Protein AF-A0AAQ4EW27-F1 (afdb_monomer_lite)

Sequence (111 aa):
MQLEDLVRHYEWIPSERSYFGKSNTEYDFEANNPTEAGRRIQKLSETKEKLGQSVNSRAQSMLLKAEERYQDLQKKKQTVIHDREKIIDVIHELDEKKNLALKEAWKKVNK

Radius of gyration: 40.51 Å; chains: 1; bounding box: 83×28×101 Å

Organism: Amblyomma americanum (NCBI:txid6943)

Foldseek 3Di:
DDPVVVVVVDVCCVVCVVVACDPPDPNVCVVPVPVVVVVVVVVVVVVVVVVVVVDPPCPVVVVVVVVVVVVVVVVVVVVVVVVVVVVVVVVVVVVVVVVVVVVVVVVVVVD

Secondary structure (DSSP, 8-state):
--HHHHHHH-THHHHHGGGTT-TTSTT-TTTS-HHHHHHHHHHHHHHHHHHHHHS-TTHHHHHHHHHHHHHHHHHHHHHHHHHHHHHHHHHHHHHHHHHHHHHHHHHHH--

pLDDT: mean 84.61, std 11.95, range [49.47, 98.12]

Structure (mmCIF, N/CA/C/O backbone):
data_AF-A0AAQ4EW27-F1
#
_entry.id   AF-A0AAQ4EW27-F1
#
loop_
_atom_site.group_PDB
_atom_site.id
_atom_site.type_symbol
_atom_site.label_atom_id
_atom_site.label_alt_id
_atom_site.label_comp_id
_atom_site.label_asym_id
_atom_site.label_entity_id
_atom_site.label_seq_id
_atom_site.pdbx_PDB_ins_code
_atom_site.Cartn_x
_atom_site.Cartn_y
_atom_site.Cartn_z
_atom_site.occupancy
_atom_site.B_iso_or_equiv
_atom_site.auth_seq_id
_atom_site.auth_comp_id
_atom_site.auth_asym_id
_atom_site.auth_atom_id
_atom_site.pdbx_PDB_model_num
ATOM 1 N N . MET A 1 1 ? 32.441 15.578 -42.918 1.00 49.47 1 MET A N 1
ATOM 2 C CA . MET A 1 1 ? 33.285 15.055 -41.828 1.00 49.47 1 MET A CA 1
ATOM 3 C C . MET A 1 1 ? 34.425 14.308 -42.495 1.00 49.47 1 MET A C 1
ATOM 5 O O . MET A 1 1 ? 34.161 13.305 -43.149 1.00 49.47 1 MET A O 1
ATOM 9 N N . GLN A 1 2 ? 35.624 14.889 -42.516 1.00 57.78 2 GLN A N 1
ATOM 10 C CA . GLN A 1 2 ? 36.748 14.288 -43.233 1.00 57.78 2 GLN A CA 1
ATOM 11 C C . GLN A 1 2 ? 37.368 13.186 -42.368 1.00 57.78 2 GLN A C 1
ATOM 13 O O . GLN A 1 2 ? 37.395 13.287 -41.145 1.00 57.78 2 GLN A O 1
ATOM 18 N N . LEU A 1 3 ? 37.816 12.100 -43.001 1.00 60.78 3 LEU A N 1
ATOM 19 C CA . LEU A 1 3 ? 38.351 10.903 -42.337 1.00 60.78 3 LEU A CA 1
ATOM 20 C C . LEU A 1 3 ? 39.513 11.227 -41.376 1.00 60.78 3 LEU A C 1
ATOM 22 O O . LEU A 1 3 ? 39.693 10.552 -40.365 1.00 60.78 3 LEU A O 1
ATOM 26 N N . GLU A 1 4 ? 40.256 12.292 -41.672 1.00 67.56 4 GLU A N 1
ATOM 27 C CA . GLU A 1 4 ? 41.368 12.809 -40.871 1.00 67.56 4 GLU A CA 1
ATOM 28 C C . GLU A 1 4 ? 40.931 13.291 -39.479 1.00 67.56 4 GLU A C 1
ATOM 30 O O . GLU A 1 4 ? 41.653 13.077 -38.505 1.00 67.56 4 GLU A O 1
ATOM 35 N N . ASP A 1 5 ? 39.725 13.853 -39.351 1.00 71.75 5 ASP A N 1
ATOM 36 C CA . ASP A 1 5 ? 39.191 14.306 -38.062 1.00 71.75 5 ASP A CA 1
ATOM 37 C C . ASP A 1 5 ? 38.760 13.130 -37.176 1.00 71.75 5 ASP A C 1
ATOM 39 O O . ASP A 1 5 ? 38.955 13.169 -35.959 1.00 71.75 5 ASP A O 1
ATOM 43 N N . LEU A 1 6 ? 38.220 12.059 -37.777 1.00 70.38 6 LEU A N 1
ATOM 44 C CA . LEU A 1 6 ? 37.826 10.846 -37.050 1.00 70.38 6 LEU A CA 1
ATOM 45 C C . LEU A 1 6 ? 39.035 10.102 -36.502 1.00 70.38 6 LEU A C 1
ATOM 47 O O . LEU A 1 6 ? 39.021 9.669 -35.355 1.00 70.38 6 LEU A O 1
ATOM 51 N N . VAL A 1 7 ? 40.087 9.983 -37.310 1.00 72.81 7 VAL A N 1
ATOM 52 C CA . VAL A 1 7 ? 41.329 9.317 -36.907 1.00 72.81 7 VAL A CA 1
ATOM 53 C C . VAL A 1 7 ? 42.015 10.058 -35.753 1.00 72.81 7 VAL A C 1
ATOM 55 O O . VAL A 1 7 ? 42.646 9.424 -34.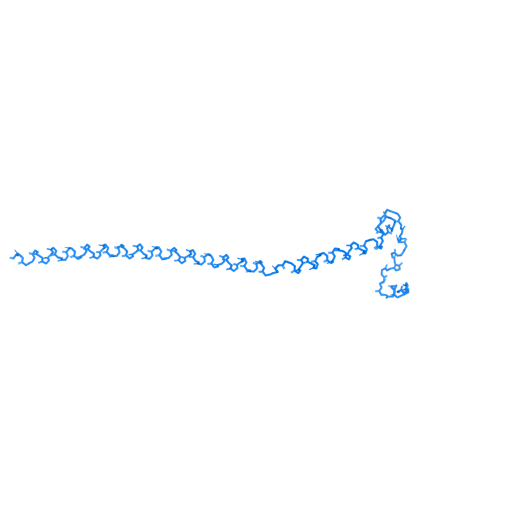915 1.00 72.81 7 VAL A O 1
ATOM 58 N N . ARG A 1 8 ? 41.854 11.385 -35.665 1.00 73.25 8 ARG A N 1
ATOM 59 C CA . ARG A 1 8 ? 42.357 12.189 -34.539 1.00 73.25 8 ARG A CA 1
ATOM 60 C C . ARG A 1 8 ? 41.542 12.034 -33.256 1.00 73.25 8 ARG A C 1
ATOM 62 O O . ARG A 1 8 ? 42.115 12.125 -32.179 1.00 73.25 8 ARG A O 1
ATOM 69 N N . HIS A 1 9 ? 40.227 11.840 -33.357 1.00 74.88 9 HIS A N 1
ATOM 70 C CA . HIS A 1 9 ? 39.348 11.725 -32.185 1.00 74.88 9 HIS A CA 1
ATOM 71 C C . HIS A 1 9 ? 39.255 10.300 -31.633 1.00 74.88 9 HIS A C 1
ATOM 73 O O . HIS A 1 9 ? 38.934 10.116 -30.461 1.00 74.88 9 HIS A O 1
ATOM 79 N N . TYR A 1 10 ? 39.517 9.296 -32.468 1.00 74.69 10 TYR A N 1
ATOM 80 C CA . TYR A 1 10 ? 39.322 7.894 -32.129 1.00 74.69 10 TYR A CA 1
ATOM 81 C C . TYR A 1 10 ? 40.575 7.079 -32.467 1.00 74.69 10 TYR A C 1
ATOM 83 O O . TYR A 1 10 ? 40.739 6.578 -33.580 1.00 74.69 10 TYR A O 1
ATOM 91 N N . GLU A 1 11 ? 41.444 6.909 -31.470 1.00 76.94 11 GLU A N 1
ATOM 92 C CA . GLU A 1 11 ? 42.742 6.219 -31.585 1.00 76.94 11 GLU A CA 1
ATOM 93 C C . GLU A 1 11 ? 42.640 4.733 -31.973 1.00 76.94 11 GLU A C 1
ATOM 95 O O . GLU A 1 11 ? 43.613 4.137 -32.430 1.00 76.94 11 GLU A O 1
ATOM 100 N N . TRP A 1 12 ? 41.461 4.123 -31.828 1.00 80.50 12 TRP A N 1
ATOM 101 C CA . TRP A 1 12 ? 41.203 2.737 -32.225 1.00 80.50 12 TRP A CA 1
ATOM 102 C C . TRP A 1 12 ? 40.987 2.580 -33.739 1.00 80.50 12 TRP A C 1
ATOM 104 O O . TRP A 1 12 ? 41.223 1.504 -34.289 1.00 80.50 12 TRP A O 1
ATOM 114 N N . ILE A 1 13 ? 40.599 3.655 -34.440 1.00 76.88 13 ILE A N 1
ATOM 115 C CA . ILE A 1 13 ? 40.296 3.607 -35.875 1.00 76.88 13 ILE A CA 1
ATOM 116 C C . ILE A 1 13 ? 41.514 3.154 -36.694 1.00 76.88 13 ILE A C 1
ATOM 118 O O . ILE A 1 13 ? 41.343 2.258 -37.514 1.00 76.88 13 ILE A O 1
ATOM 122 N N . PRO A 1 14 ? 42.741 3.682 -36.509 1.00 78.50 14 PRO A N 1
ATOM 123 C CA . PRO A 1 14 ? 43.920 3.200 -37.236 1.00 78.50 14 PRO A CA 1
ATOM 124 C C . PRO A 1 14 ? 44.221 1.714 -37.020 1.00 78.50 14 PRO A C 1
ATOM 126 O O . PRO A 1 14 ? 44.567 1.022 -37.978 1.00 78.50 14 PRO A O 1
ATOM 129 N N . SER A 1 15 ? 44.069 1.232 -35.785 1.00 78.81 15 SER A N 1
ATOM 130 C CA . SER A 1 15 ? 44.351 -0.154 -35.393 1.00 78.81 15 SER A CA 1
ATOM 131 C C . SER A 1 15 ? 43.363 -1.136 -36.021 1.00 78.81 15 SER A C 1
ATOM 133 O O . SER A 1 15 ? 43.746 -2.216 -36.474 1.00 78.81 15 SER A O 1
ATOM 135 N N . GLU A 1 16 ? 42.094 -0.738 -36.113 1.00 75.19 16 GLU A N 1
ATOM 136 C CA . GLU A 1 16 ? 41.013 -1.607 -36.579 1.00 75.19 16 GLU A CA 1
ATOM 137 C C . GLU A 1 16 ? 40.607 -1.376 -38.038 1.00 75.19 16 GLU A C 1
ATOM 139 O O . GLU A 1 16 ? 39.939 -2.217 -38.636 1.00 75.19 16 GLU A O 1
ATOM 144 N N . ARG A 1 17 ? 41.107 -0.307 -38.673 1.00 76.19 17 ARG A N 1
ATOM 145 C CA . ARG A 1 17 ? 40.885 0.009 -40.096 1.00 76.19 17 ARG A CA 1
ATOM 146 C C . ARG A 1 17 ? 41.192 -1.163 -41.023 1.00 76.19 17 ARG A C 1
ATOM 148 O O . ARG A 1 17 ? 40.554 -1.304 -42.061 1.00 76.19 17 ARG A O 1
ATOM 155 N N . SER A 1 18 ? 42.164 -2.000 -40.665 1.00 76.94 18 SER A N 1
ATOM 156 C CA . SER A 1 18 ? 42.543 -3.185 -41.445 1.00 76.94 18 SER A CA 1
ATOM 157 C C . SER A 1 18 ? 41.480 -4.295 -41.452 1.00 76.94 18 SER A C 1
ATOM 159 O O . SER A 1 18 ? 41.576 -5.226 -42.254 1.00 76.94 18 SER A O 1
ATOM 161 N N . TYR A 1 19 ? 40.474 -4.215 -40.580 1.00 72.88 19 TYR A N 1
ATOM 162 C CA . TYR A 1 19 ? 39.354 -5.152 -40.489 1.00 72.88 19 TYR A CA 1
ATOM 163 C C . TYR A 1 19 ? 38.062 -4.600 -41.100 1.00 72.88 19 TYR A C 1
ATOM 165 O O . TYR A 1 19 ? 37.121 -5.361 -41.302 1.00 72.88 19 TYR A O 1
ATOM 173 N N . PHE A 1 20 ? 38.026 -3.314 -41.456 1.00 78.62 20 PHE A N 1
ATOM 174 C CA . PHE A 1 20 ? 36.847 -2.674 -42.030 1.00 78.62 20 PHE A CA 1
ATOM 175 C C . PHE A 1 20 ? 36.489 -3.276 -43.394 1.00 78.62 20 PHE A C 1
ATOM 177 O O . PHE A 1 20 ? 37.341 -3.381 -44.275 1.00 78.62 20 PHE A O 1
ATOM 184 N N . GLY A 1 21 ? 35.226 -3.670 -43.572 1.00 72.44 21 GLY A N 1
ATOM 185 C CA . GLY A 1 21 ? 34.725 -4.284 -44.802 1.00 72.44 21 GLY A CA 1
ATOM 186 C C . GLY A 1 21 ? 35.117 -5.752 -44.999 1.00 72.44 21 GLY A C 1
ATOM 187 O O . GLY A 1 21 ? 34.867 -6.293 -46.075 1.00 72.44 21 GLY A O 1
ATOM 188 N N . LYS A 1 22 ? 35.738 -6.416 -44.009 1.00 78.12 22 LYS A N 1
ATOM 189 C CA . LYS A 1 22 ? 36.044 -7.852 -44.112 1.00 78.12 22 LYS A CA 1
ATOM 190 C C . LYS A 1 22 ? 34.779 -8.687 -43.937 1.00 78.12 22 LYS A C 1
ATOM 192 O O . LYS A 1 22 ? 34.097 -8.582 -42.919 1.00 78.12 22 LYS A O 1
ATOM 197 N N . SER A 1 23 ? 34.521 -9.564 -44.903 1.00 70.31 23 SER A N 1
ATOM 198 C CA . SER A 1 23 ? 33.393 -10.494 -44.875 1.00 70.31 23 SER A CA 1
ATOM 199 C C . SER A 1 23 ? 33.444 -11.394 -43.639 1.00 70.31 23 SER A C 1
ATOM 201 O O . SER A 1 23 ? 34.523 -11.853 -43.257 1.00 70.31 23 SER A O 1
ATOM 203 N N . ASN A 1 24 ? 32.287 -11.672 -43.032 1.00 69.31 24 ASN A N 1
ATOM 204 C CA . ASN A 1 24 ? 32.167 -12.518 -41.835 1.00 69.31 24 ASN A CA 1
ATOM 205 C C . ASN A 1 24 ? 32.898 -11.963 -40.587 1.00 69.31 24 ASN A C 1
ATOM 207 O O . ASN A 1 24 ? 33.301 -12.724 -39.706 1.00 69.31 24 ASN A O 1
ATOM 211 N N . THR A 1 25 ? 33.080 -10.639 -40.514 1.00 73.00 25 THR A N 1
ATOM 212 C CA . THR A 1 25 ? 33.573 -9.926 -39.322 1.00 73.00 25 THR A CA 1
ATOM 213 C C . THR A 1 25 ? 32.540 -8.908 -38.838 1.00 73.00 25 THR A C 1
ATOM 215 O O . THR A 1 25 ? 31.580 -8.604 -39.541 1.00 73.00 25 THR A O 1
ATOM 218 N N . GLU A 1 26 ? 32.726 -8.348 -37.641 1.00 68.75 26 GLU A N 1
ATOM 219 C CA . GLU A 1 26 ? 31.830 -7.314 -37.088 1.00 68.75 26 GLU A CA 1
ATOM 220 C C . GLU A 1 26 ? 31.794 -6.030 -37.938 1.00 68.75 26 GLU A C 1
ATOM 222 O O . GLU A 1 26 ? 30.853 -5.2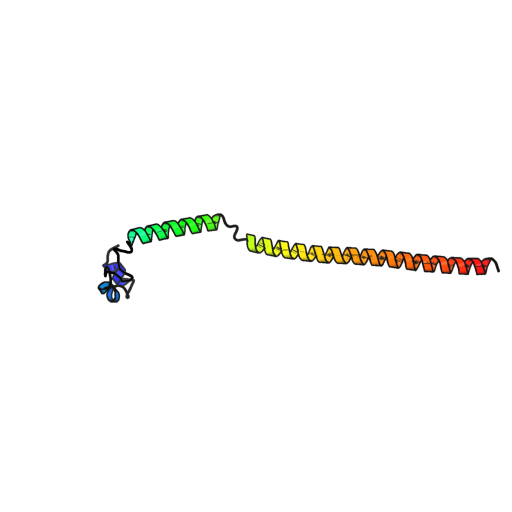43 -37.845 1.00 68.75 26 GLU A O 1
ATOM 227 N N . TYR A 1 27 ? 32.786 -5.857 -38.817 1.00 70.81 27 TYR A N 1
ATOM 228 C CA . TYR A 1 27 ? 32.896 -4.749 -39.759 1.00 70.81 27 TYR A CA 1
ATOM 229 C C . TYR A 1 27 ? 32.503 -5.129 -41.194 1.00 70.81 27 TYR A C 1
ATOM 231 O O . TYR A 1 27 ? 32.906 -4.458 -42.146 1.00 70.81 27 TYR A O 1
ATOM 239 N N . ASP A 1 28 ? 31.734 -6.204 -41.366 1.00 78.00 28 ASP A N 1
ATOM 240 C CA . ASP A 1 28 ? 31.150 -6.583 -42.649 1.00 78.00 28 ASP A CA 1
ATOM 241 C C . ASP A 1 28 ? 30.034 -5.598 -43.036 1.00 78.00 28 ASP A C 1
ATOM 243 O O . ASP A 1 28 ? 28.885 -5.707 -42.604 1.00 78.00 28 ASP A O 1
ATOM 247 N N . PHE A 1 29 ? 30.391 -4.599 -43.842 1.00 75.31 29 PHE A N 1
ATOM 248 C CA . PHE A 1 29 ? 29.473 -3.549 -44.280 1.00 75.31 29 PHE A CA 1
ATOM 249 C C . PHE A 1 29 ? 28.483 -4.003 -45.361 1.00 75.31 29 PHE A C 1
ATOM 251 O O . PHE A 1 29 ? 27.512 -3.287 -45.610 1.00 75.31 29 PHE A O 1
ATOM 258 N N . GLU A 1 30 ? 28.702 -5.172 -45.972 1.00 71.88 30 GLU A N 1
ATOM 259 C CA . GLU A 1 30 ? 27.755 -5.788 -46.909 1.00 71.88 30 GLU A CA 1
ATOM 260 C C . GLU A 1 30 ? 26.639 -6.507 -46.141 1.00 71.88 30 GLU A C 1
ATOM 262 O O . GLU A 1 30 ? 25.463 -6.368 -46.475 1.00 71.88 30 GLU A O 1
ATOM 267 N N . ALA A 1 31 ? 26.985 -7.215 -45.060 1.00 69.81 31 ALA A N 1
ATOM 268 C CA . ALA A 1 31 ? 26.005 -7.851 -44.178 1.00 69.81 31 ALA A CA 1
ATOM 269 C C . ALA A 1 31 ? 25.308 -6.852 -43.230 1.00 69.81 31 ALA A C 1
ATOM 271 O O . ALA A 1 31 ? 24.128 -7.014 -42.918 1.00 69.81 31 ALA A O 1
ATOM 272 N N . ASN A 1 32 ? 26.018 -5.813 -42.779 1.00 66.62 32 ASN A N 1
ATOM 273 C CA . ASN A 1 32 ? 25.509 -4.766 -41.893 1.00 66.62 32 ASN A CA 1
ATOM 274 C C . ASN A 1 32 ? 25.814 -3.382 -42.470 1.00 66.62 32 ASN A C 1
ATOM 276 O O . ASN A 1 32 ? 26.780 -2.725 -42.077 1.00 66.62 32 ASN A O 1
ATOM 280 N N . ASN A 1 33 ? 24.956 -2.911 -43.378 1.00 78.00 33 ASN A N 1
ATOM 281 C CA . ASN A 1 33 ? 25.110 -1.592 -43.981 1.00 78.00 33 ASN A CA 1
ATOM 282 C C . ASN A 1 33 ? 25.091 -0.491 -42.896 1.00 78.00 33 ASN A C 1
ATOM 284 O O . ASN A 1 33 ? 24.052 -0.276 -42.260 1.00 78.00 33 ASN A O 1
ATOM 288 N N . PRO A 1 34 ? 26.188 0.270 -42.703 1.00 76.88 34 PRO A N 1
ATOM 289 C CA . PRO A 1 34 ? 26.285 1.286 -41.651 1.00 76.88 34 PRO A CA 1
ATOM 290 C C . PRO A 1 34 ? 25.220 2.383 -41.760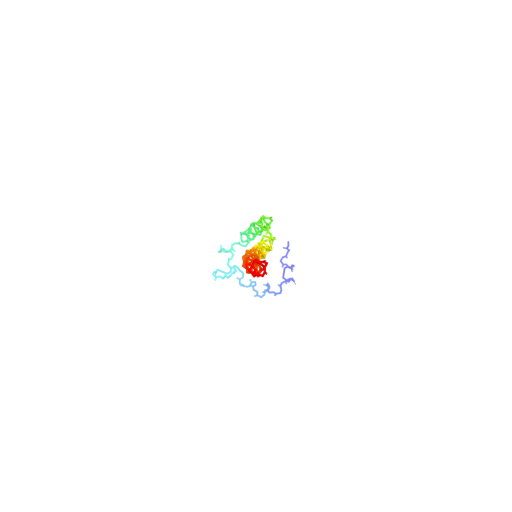 1.00 76.88 34 PRO A C 1
ATOM 292 O O . PRO A 1 34 ? 24.768 2.931 -40.754 1.00 76.88 34 PRO A O 1
ATOM 295 N N . THR A 1 35 ? 24.779 2.688 -42.983 1.00 81.19 35 THR A N 1
ATOM 296 C CA . THR A 1 35 ? 23.738 3.690 -43.239 1.00 81.19 35 THR A CA 1
ATOM 297 C C . THR A 1 35 ? 22.366 3.178 -42.808 1.00 81.19 35 THR A C 1
ATOM 299 O O . THR A 1 35 ? 21.575 3.917 -42.218 1.00 81.19 35 THR A O 1
ATOM 302 N N . GLU A 1 36 ? 22.073 1.904 -43.071 1.00 83.12 36 GLU A N 1
ATOM 303 C CA . GLU A 1 36 ? 20.821 1.274 -42.652 1.00 83.12 36 GLU A CA 1
ATOM 304 C C . GLU A 1 36 ? 20.787 1.047 -41.137 1.00 83.12 36 GLU A C 1
ATOM 306 O O . GLU A 1 36 ? 19.786 1.361 -40.489 1.00 83.12 36 GLU A O 1
ATOM 311 N N . ALA A 1 37 ? 21.903 0.603 -40.554 1.00 81.25 37 ALA A N 1
ATOM 312 C CA . ALA A 1 37 ? 22.070 0.482 -39.111 1.00 81.25 37 ALA A CA 1
ATOM 313 C C . ALA A 1 37 ? 21.862 1.834 -38.408 1.00 81.25 37 ALA A C 1
ATOM 315 O O . ALA A 1 37 ? 21.098 1.912 -37.444 1.00 81.25 37 ALA A O 1
ATOM 316 N N . GLY A 1 38 ? 22.443 2.917 -38.940 1.00 83.44 38 GLY A N 1
ATOM 317 C CA . GLY A 1 38 ? 22.229 4.278 -38.441 1.00 83.44 38 GLY A CA 1
ATOM 318 C C . GLY A 1 38 ? 20.760 4.708 -38.490 1.00 83.44 38 GLY A C 1
ATOM 319 O O . GLY A 1 38 ? 20.217 5.178 -37.489 1.00 83.44 38 GLY A O 1
ATOM 320 N N . ARG A 1 39 ? 20.068 4.464 -39.614 1.00 87.00 39 ARG A N 1
ATOM 321 C CA . ARG A 1 39 ? 18.621 4.734 -39.742 1.00 87.00 39 ARG A CA 1
ATOM 322 C C . ARG A 1 39 ? 17.788 3.915 -38.757 1.00 87.00 39 ARG A C 1
ATOM 324 O O . ARG A 1 39 ? 16.826 4.428 -38.185 1.00 87.00 39 ARG A O 1
ATOM 331 N N . ARG A 1 40 ? 18.148 2.648 -38.533 1.00 86.44 40 ARG A N 1
ATOM 332 C CA . ARG A 1 40 ? 17.470 1.769 -37.573 1.00 86.44 40 ARG A CA 1
ATOM 333 C C . ARG A 1 40 ? 17.658 2.262 -36.141 1.00 86.44 40 ARG A C 1
ATOM 335 O O . ARG A 1 40 ? 16.680 2.312 -35.399 1.00 86.44 40 ARG A O 1
ATOM 342 N N . ILE A 1 41 ? 18.872 2.671 -35.775 1.00 87.75 41 ILE A N 1
ATOM 343 C CA . ILE A 1 41 ? 19.175 3.266 -34.467 1.00 87.75 41 ILE A CA 1
ATOM 344 C C . ILE A 1 41 ? 18.368 4.550 -34.269 1.00 87.75 41 ILE A C 1
ATOM 346 O O . ILE A 1 41 ? 17.715 4.697 -33.237 1.00 87.75 41 ILE A O 1
ATOM 350 N N . GLN A 1 42 ? 18.338 5.436 -35.267 1.00 89.81 42 GLN A N 1
ATOM 351 C CA . GLN A 1 42 ? 17.556 6.669 -35.204 1.00 89.81 42 GLN A CA 1
ATOM 352 C C . GLN A 1 42 ? 16.064 6.376 -34.989 1.00 89.81 42 GLN A C 1
ATOM 354 O O . GLN A 1 42 ? 15.463 6.887 -34.046 1.00 89.81 42 GLN A O 1
ATOM 359 N N . LYS A 1 43 ? 15.479 5.478 -35.792 1.00 90.06 43 LYS A N 1
ATOM 360 C CA . LYS A 1 43 ? 14.066 5.090 -35.669 1.00 90.06 43 LYS A CA 1
ATOM 361 C C . LYS A 1 43 ? 13.749 4.475 -34.302 1.00 90.06 43 LYS A C 1
ATOM 363 O O . LYS A 1 43 ? 12.698 4.759 -33.725 1.00 90.06 43 LYS A O 1
ATOM 368 N N . LEU A 1 44 ? 14.641 3.638 -33.769 1.00 88.25 44 LEU A N 1
ATOM 369 C CA . LEU A 1 44 ? 14.494 3.050 -32.435 1.00 88.25 44 LEU A CA 1
ATOM 370 C C . LEU A 1 44 ? 14.606 4.108 -31.330 1.00 88.25 44 LEU A C 1
ATOM 372 O O . LEU A 1 44 ? 13.835 4.056 -30.374 1.00 88.25 44 LEU A O 1
ATOM 376 N N . SER A 1 45 ? 15.504 5.084 -31.477 1.00 86.81 45 SER A N 1
ATOM 377 C CA . SER A 1 45 ? 15.645 6.207 -30.545 1.00 86.81 45 SER A CA 1
ATOM 378 C C . SER A 1 45 ? 14.390 7.079 -30.522 1.00 86.81 45 SER A C 1
ATOM 380 O O . SER A 1 45 ? 13.838 7.320 -29.453 1.00 86.81 45 SER A O 1
ATOM 382 N N . GLU A 1 46 ? 13.876 7.468 -31.691 1.00 88.25 46 GLU A N 1
ATOM 383 C CA . GLU A 1 46 ? 12.630 8.238 -31.817 1.00 88.25 46 GLU A CA 1
ATOM 384 C C . GLU A 1 46 ? 11.432 7.474 -31.235 1.00 88.25 46 GLU A C 1
ATOM 386 O O . GLU A 1 46 ? 10.564 8.048 -30.579 1.00 88.25 46 GLU A O 1
ATOM 391 N N . THR A 1 47 ? 11.385 6.155 -31.443 1.00 84.31 47 THR A N 1
ATOM 392 C CA . THR A 1 47 ? 10.335 5.297 -30.881 1.00 84.31 47 THR A CA 1
ATOM 393 C C . THR A 1 47 ? 10.433 5.248 -29.357 1.00 84.31 47 THR A C 1
ATOM 395 O O . THR A 1 47 ? 9.428 5.445 -28.675 1.00 84.31 47 THR A O 1
ATOM 398 N N . LYS A 1 48 ? 11.640 5.055 -28.810 1.00 83.50 48 LYS A N 1
ATOM 399 C CA . LYS A 1 48 ? 11.900 5.076 -27.365 1.00 83.50 48 LYS A CA 1
ATOM 400 C C . LYS A 1 48 ? 11.544 6.426 -26.744 1.00 83.50 48 LYS A C 1
ATOM 402 O O . LYS A 1 48 ? 10.975 6.444 -25.659 1.00 83.50 48 LYS A O 1
ATOM 407 N N . GLU A 1 49 ? 11.846 7.534 -27.413 1.00 81.81 49 GLU A N 1
ATOM 408 C CA . GLU A 1 49 ? 11.511 8.878 -26.940 1.00 81.81 49 GLU A CA 1
ATOM 409 C C . GLU A 1 49 ? 9.994 9.099 -26.905 1.00 81.81 49 GLU A C 1
ATOM 411 O O . GLU A 1 49 ? 9.459 9.499 -25.872 1.00 81.81 49 GLU A O 1
ATOM 416 N N . LYS A 1 50 ? 9.275 8.738 -27.977 1.00 81.62 50 LYS A N 1
ATOM 417 C CA . LYS A 1 50 ? 7.802 8.805 -28.023 1.00 81.62 50 LYS A CA 1
ATOM 418 C C . LYS A 1 50 ? 7.147 7.930 -26.952 1.00 81.62 50 LYS A C 1
ATOM 420 O O . LYS A 1 50 ? 6.215 8.366 -26.281 1.00 81.62 50 LYS A O 1
ATOM 425 N N . LEU A 1 51 ? 7.653 6.712 -26.752 1.00 75.56 51 LEU A N 1
ATOM 426 C CA . LEU A 1 51 ? 7.220 5.832 -25.662 1.00 75.56 51 LEU A CA 1
ATOM 427 C C . LEU A 1 51 ? 7.539 6.446 -24.296 1.00 75.56 51 LEU A C 1
ATOM 429 O O . LEU A 1 51 ? 6.681 6.438 -23.426 1.00 75.56 51 LEU A O 1
ATOM 433 N N . GLY A 1 52 ? 8.717 7.038 -24.113 1.00 70.50 52 GLY A N 1
ATOM 434 C CA . GLY A 1 52 ? 9.094 7.733 -22.881 1.00 70.50 52 GLY A CA 1
ATOM 435 C C . GLY A 1 52 ? 8.200 8.934 -22.561 1.00 70.50 52 GLY A C 1
ATOM 436 O O . GLY A 1 52 ? 7.905 9.170 -21.395 1.00 70.50 52 GLY A O 1
ATOM 437 N N . GLN A 1 53 ? 7.719 9.652 -23.581 1.00 70.00 53 GLN A N 1
ATOM 438 C CA . GLN A 1 53 ? 6.738 10.732 -23.427 1.00 70.00 53 GLN A CA 1
ATOM 439 C C . GLN A 1 53 ? 5.336 10.199 -23.083 1.00 70.00 53 GLN A C 1
ATOM 441 O O . GLN A 1 53 ? 4.606 10.830 -22.321 1.00 70.00 53 GLN A O 1
ATOM 446 N N . SER A 1 54 ? 4.961 9.032 -23.620 1.00 65.12 54 SER A N 1
ATOM 447 C CA . SER A 1 54 ? 3.668 8.385 -23.354 1.00 65.12 54 SER A CA 1
ATOM 448 C C . SER A 1 54 ? 3.629 7.595 -22.042 1.00 65.12 54 SER A C 1
ATOM 450 O O . SER A 1 54 ? 2.546 7.341 -21.512 1.00 65.12 54 SER A O 1
ATOM 452 N N . VAL A 1 55 ? 4.776 7.156 -21.525 1.00 65.19 55 VAL A N 1
ATOM 453 C CA . VAL A 1 55 ? 4.867 6.413 -20.270 1.00 65.19 55 VAL A CA 1
ATOM 454 C C . VAL A 1 55 ? 4.890 7.422 -19.133 1.00 65.19 55 VAL A C 1
ATOM 456 O O . VAL A 1 55 ? 5.831 8.195 -18.971 1.00 65.19 55 VAL A O 1
ATOM 459 N N . ASN A 1 56 ? 3.850 7.397 -18.302 1.00 69.50 56 ASN A N 1
ATOM 460 C CA . ASN A 1 56 ? 3.842 8.145 -17.056 1.00 69.50 56 ASN A CA 1
ATOM 461 C C . ASN A 1 56 ? 4.950 7.586 -16.149 1.00 69.50 56 ASN A C 1
ATOM 463 O O . ASN A 1 56 ? 4.749 6.608 -15.434 1.00 69.50 56 ASN A O 1
ATOM 467 N N . SER A 1 57 ? 6.124 8.216 -16.168 1.00 67.94 57 SER A N 1
ATOM 468 C CA . SER A 1 57 ? 7.288 7.845 -15.352 1.00 67.94 57 SER A CA 1
ATOM 469 C C . SER A 1 57 ? 6.999 7.859 -13.847 1.00 67.94 57 SER A C 1
ATOM 471 O O . SER A 1 57 ? 7.728 7.258 -13.062 1.00 67.94 57 SER A O 1
ATOM 473 N N . ARG A 1 58 ? 5.900 8.502 -13.429 1.00 73.44 58 ARG A N 1
ATOM 474 C CA . ARG A 1 58 ? 5.421 8.521 -12.044 1.00 73.44 58 ARG A CA 1
ATOM 475 C C . ARG A 1 58 ? 4.414 7.417 -11.737 1.00 73.44 58 ARG A C 1
ATOM 477 O O . ARG A 1 58 ? 4.055 7.284 -10.574 1.00 73.44 58 ARG A O 1
ATOM 484 N N . ALA A 1 59 ? 3.976 6.619 -12.713 1.00 78.38 59 ALA A N 1
ATOM 485 C CA . ALA A 1 59 ? 2.985 5.559 -12.514 1.00 78.38 59 ALA A CA 1
ATOM 486 C C . ALA A 1 59 ? 3.429 4.548 -11.451 1.00 78.38 59 ALA A C 1
ATOM 488 O O . ALA A 1 59 ? 2.641 4.200 -10.579 1.00 78.38 59 ALA A O 1
ATOM 489 N N . GLN A 1 60 ? 4.708 4.160 -11.456 1.00 76.44 60 GLN A N 1
ATOM 490 C CA . GLN A 1 60 ? 5.275 3.280 -10.430 1.00 76.44 60 GLN A CA 1
ATOM 491 C C . GLN A 1 60 ? 5.203 3.912 -9.030 1.00 76.44 60 GLN A C 1
ATOM 493 O O . GLN A 1 60 ? 4.756 3.276 -8.083 1.00 76.44 60 GLN A O 1
ATOM 498 N N . SER A 1 61 ? 5.561 5.194 -8.898 1.00 83.06 61 SER A N 1
ATOM 499 C CA . SER A 1 61 ? 5.464 5.915 -7.619 1.00 83.06 61 SER A CA 1
ATOM 500 C C . SER A 1 61 ? 4.013 6.132 -7.172 1.00 83.06 61 SER A C 1
ATOM 502 O O . SER A 1 61 ? 3.712 6.054 -5.983 1.00 83.06 61 SER A O 1
ATOM 504 N N . MET A 1 62 ? 3.101 6.397 -8.110 1.00 88.25 62 MET A N 1
ATOM 505 C CA . MET A 1 62 ? 1.672 6.536 -7.829 1.00 88.25 62 MET A CA 1
ATOM 506 C C . MET A 1 62 ? 1.058 5.216 -7.365 1.00 88.25 62 MET A C 1
ATOM 508 O O . MET A 1 62 ? 0.256 5.239 -6.435 1.00 88.25 62 MET A O 1
ATOM 512 N N . LEU A 1 63 ? 1.457 4.091 -7.966 1.00 89.25 63 LEU A N 1
ATOM 513 C CA . LEU A 1 63 ? 1.021 2.758 -7.561 1.00 89.25 63 LEU A CA 1
ATOM 514 C C . LEU A 1 63 ? 1.462 2.452 -6.127 1.00 89.25 63 LEU A C 1
ATOM 516 O O . LEU A 1 63 ? 0.610 2.166 -5.294 1.00 89.25 63 LEU A O 1
ATOM 520 N N . LEU A 1 64 ? 2.749 2.636 -5.814 1.00 90.00 64 LEU A N 1
ATOM 521 C CA . LEU A 1 64 ? 3.279 2.413 -4.462 1.00 90.00 64 LEU A CA 1
ATOM 522 C C . LEU A 1 64 ? 2.536 3.250 -3.408 1.00 90.00 64 LEU A C 1
ATOM 524 O O . LEU A 1 64 ? 2.135 2.739 -2.366 1.00 90.00 64 LEU A O 1
ATOM 528 N N . LYS A 1 65 ? 2.275 4.531 -3.703 1.00 93.25 65 LYS A N 1
ATOM 529 C CA . LYS A 1 65 ? 1.499 5.408 -2.808 1.00 93.25 65 LYS A CA 1
ATOM 530 C C . LYS A 1 65 ? 0.046 4.958 -2.653 1.00 93.25 65 LYS A C 1
ATOM 532 O O . LYS A 1 65 ? -0.544 5.152 -1.593 1.00 93.25 65 LYS A O 1
ATOM 537 N N . ALA A 1 66 ? -0.566 4.427 -3.708 1.00 94.25 66 ALA A N 1
ATOM 538 C CA . ALA A 1 66 ? -1.930 3.916 -3.646 1.00 94.25 66 ALA A CA 1
ATOM 539 C C . ALA A 1 66 ? -2.005 2.631 -2.809 1.00 94.25 66 ALA A C 1
ATOM 541 O O . ALA A 1 66 ? -2.912 2.497 -1.989 1.00 94.25 66 ALA A O 1
ATOM 542 N N . GLU A 1 67 ? -1.032 1.732 -2.964 1.00 94.12 67 GLU A N 1
ATOM 543 C CA . GLU A 1 67 ? -0.907 0.505 -2.172 1.00 94.12 67 GLU A CA 1
ATOM 544 C C . GLU A 1 67 ? -0.692 0.808 -0.686 1.00 94.12 67 GLU A C 1
ATOM 546 O O . GLU A 1 67 ? -1.398 0.255 0.157 1.00 94.12 67 GLU A O 1
ATOM 551 N N . GLU A 1 68 ? 0.205 1.742 -0.357 1.00 96.00 68 GLU A N 1
ATOM 552 C CA . GLU A 1 68 ? 0.440 2.196 1.020 1.00 96.00 68 GLU A CA 1
ATOM 553 C C . GLU A 1 68 ? -0.851 2.744 1.652 1.00 96.00 68 GLU A C 1
ATOM 555 O O . GLU A 1 68 ? -1.282 2.292 2.715 1.00 96.00 68 GLU A O 1
ATOM 560 N N . ARG A 1 69 ? -1.546 3.650 0.947 1.00 95.81 69 ARG A N 1
ATOM 561 C CA . ARG A 1 69 ? -2.830 4.206 1.409 1.00 95.81 69 ARG A CA 1
ATOM 562 C C . ARG A 1 69 ? -3.894 3.131 1.603 1.00 95.81 69 ARG A C 1
ATOM 564 O O . ARG A 1 69 ? -4.692 3.225 2.536 1.00 95.81 69 ARG A O 1
ATOM 571 N N . TYR A 1 70 ? -3.929 2.130 0.729 1.00 96.88 70 TYR A N 1
ATOM 572 C CA . TYR A 1 70 ? -4.858 1.015 0.846 1.00 96.88 70 TYR A CA 1
ATOM 573 C C . TYR A 1 70 ? -4.570 0.177 2.096 1.00 96.88 70 TYR A C 1
ATOM 575 O O . TYR A 1 70 ? -5.494 -0.122 2.855 1.00 96.88 70 TYR A O 1
ATOM 583 N N . GLN A 1 71 ? -3.304 -0.161 2.350 1.00 97.44 71 GLN A N 1
ATOM 584 C CA . GLN A 1 71 ? -2.913 -0.918 3.539 1.00 97.44 71 GLN A CA 1
ATOM 585 C C . GLN A 1 71 ? -3.255 -0.169 4.830 1.00 97.44 71 GLN A C 1
ATOM 587 O O . GLN A 1 71 ? -3.825 -0.758 5.752 1.00 97.44 71 GLN A O 1
ATOM 592 N N . ASP A 1 72 ? -2.980 1.132 4.884 1.00 97.31 72 ASP A N 1
ATOM 593 C CA . ASP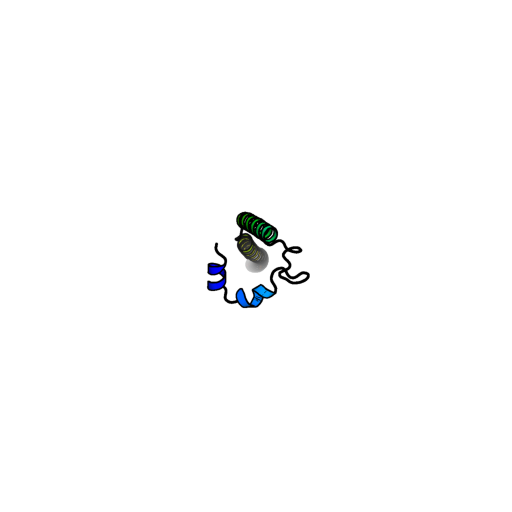 A 1 72 ? -3.336 1.967 6.032 1.00 97.31 72 ASP A CA 1
ATOM 594 C C . ASP A 1 72 ? -4.847 2.032 6.256 1.00 97.31 72 ASP A C 1
ATOM 596 O O . ASP A 1 72 ? -5.318 1.961 7.395 1.00 97.31 72 ASP A O 1
ATOM 600 N N . LEU A 1 73 ? -5.628 2.128 5.178 1.00 97.56 73 LEU A N 1
ATOM 601 C CA . LEU A 1 73 ? -7.084 2.130 5.266 1.00 97.56 73 LEU A CA 1
ATOM 602 C C . LEU A 1 73 ? -7.620 0.790 5.783 1.00 97.56 73 LEU A C 1
ATOM 604 O O . LEU A 1 73 ? -8.520 0.780 6.623 1.00 97.56 73 LEU A O 1
ATOM 608 N N . GLN A 1 74 ? -7.053 -0.333 5.334 1.00 97.62 74 GLN A N 1
ATOM 609 C CA . GLN A 1 74 ? -7.421 -1.659 5.834 1.00 97.62 74 GLN A CA 1
ATOM 610 C C . GLN A 1 74 ? -7.110 -1.807 7.326 1.00 97.62 74 GLN A C 1
ATOM 612 O O . GLN A 1 74 ? -7.965 -2.276 8.075 1.00 97.62 74 GLN A O 1
ATOM 617 N N . LYS A 1 75 ? -5.939 -1.344 7.785 1.00 97.69 75 LYS A N 1
ATOM 618 C CA . LYS A 1 75 ? -5.594 -1.340 9.216 1.00 97.69 75 LYS A CA 1
ATOM 619 C C . LYS A 1 75 ? -6.595 -0.520 10.029 1.00 97.69 75 LYS A C 1
ATOM 621 O O . LYS A 1 75 ? -7.155 -1.033 10.991 1.00 97.69 75 LYS A O 1
ATOM 626 N N . LYS A 1 76 ? -6.892 0.713 9.598 1.00 97.50 76 LYS A N 1
ATOM 627 C CA . LYS A 1 76 ? -7.883 1.580 10.261 1.00 97.50 76 LYS A CA 1
ATOM 628 C C . LYS A 1 76 ? -9.264 0.935 10.315 1.00 97.50 76 LYS A C 1
ATOM 630 O O . LYS A 1 76 ? -9.919 0.990 11.349 1.00 97.50 76 LYS A O 1
ATOM 635 N N . LYS A 1 77 ? -9.697 0.292 9.227 1.00 97.62 77 LYS A N 1
ATOM 636 C CA . LYS A 1 77 ? -10.965 -0.444 9.188 1.00 97.62 77 LYS A CA 1
ATOM 637 C C . LYS A 1 77 ? -11.005 -1.548 10.248 1.00 97.62 77 LYS A C 1
ATOM 639 O O . LYS A 1 77 ? -12.006 -1.655 10.946 1.00 97.62 77 LYS A O 1
ATOM 644 N N . GLN A 1 78 ? -9.937 -2.336 10.381 1.00 97.94 78 GLN A N 1
ATOM 645 C CA . GLN A 1 78 ? -9.866 -3.388 11.401 1.00 97.94 78 GLN A CA 1
ATOM 646 C C . GLN A 1 78 ? -9.921 -2.816 12.819 1.00 97.94 78 GLN A C 1
ATOM 648 O O . GLN A 1 78 ? -10.688 -3.313 13.637 1.00 97.94 78 GLN A O 1
ATOM 653 N N . THR A 1 79 ? -9.192 -1.730 13.089 1.00 97.69 79 THR A N 1
ATOM 654 C CA . THR A 1 79 ? -9.255 -1.040 14.386 1.00 97.69 79 THR A CA 1
ATOM 655 C C . THR A 1 79 ? -10.677 -0.587 14.712 1.00 97.69 79 THR A C 1
ATOM 657 O O . THR A 1 79 ? -11.170 -0.873 15.793 1.00 97.69 79 THR A O 1
ATOM 660 N N . VAL A 1 80 ? -11.377 0.038 13.761 1.00 98.12 80 VAL A N 1
ATOM 661 C CA . VAL A 1 80 ? -12.757 0.509 13.973 1.00 98.12 80 VAL A CA 1
ATOM 662 C C . VAL A 1 80 ? -13.723 -0.644 14.257 1.00 98.12 80 VAL A C 1
ATOM 664 O O . VAL A 1 80 ? -14.607 -0.505 15.100 1.00 98.12 80 VAL A O 1
ATOM 667 N N . ILE A 1 81 ? -13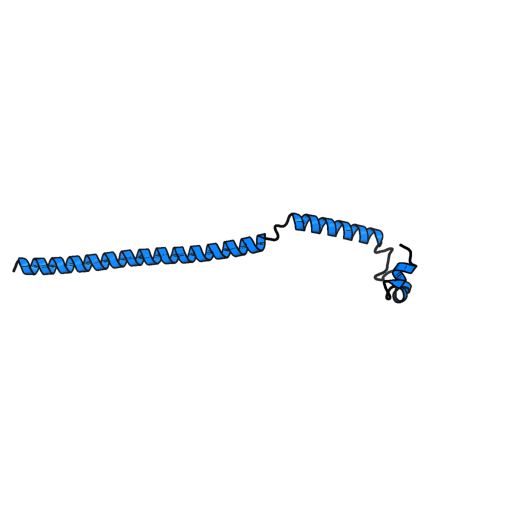.579 -1.778 13.564 1.00 97.62 81 ILE A N 1
ATOM 668 C CA . ILE A 1 81 ? -14.414 -2.963 13.809 1.00 97.62 81 ILE A CA 1
ATOM 669 C C . ILE A 1 81 ? -14.164 -3.501 15.220 1.00 97.62 81 ILE A C 1
ATOM 671 O O . ILE A 1 81 ? -15.122 -3.718 15.958 1.00 97.62 81 ILE A O 1
ATOM 675 N N . HIS A 1 82 ? -12.897 -3.640 15.610 1.00 97.94 82 HIS A N 1
ATOM 676 C CA . HIS A 1 82 ? -12.530 -4.134 16.933 1.00 97.94 82 HIS A CA 1
ATOM 677 C C . HIS A 1 82 ? -13.000 -3.202 18.059 1.00 97.94 82 HIS A C 1
ATOM 679 O O . HIS A 1 82 ? -13.577 -3.651 19.047 1.00 97.94 82 HIS A O 1
ATOM 685 N N . ASP A 1 83 ? -12.819 -1.891 17.896 1.00 98.06 83 ASP A N 1
ATOM 686 C CA . ASP A 1 83 ? -13.281 -0.902 18.872 1.00 98.06 83 ASP A CA 1
ATOM 687 C C . ASP A 1 83 ? -14.806 -0.937 19.012 1.00 98.06 83 ASP A C 1
ATOM 689 O O . ASP A 1 83 ? -15.336 -0.839 20.120 1.00 98.06 83 ASP A O 1
ATOM 693 N N . ARG A 1 84 ? -15.529 -1.134 17.901 1.00 97.81 84 ARG A N 1
ATOM 694 C CA . ARG A 1 84 ? -16.985 -1.302 17.920 1.00 97.81 84 ARG A CA 1
ATOM 695 C C . ARG A 1 84 ? -17.400 -2.541 18.713 1.00 97.81 84 ARG A C 1
ATOM 697 O O . ARG A 1 84 ? -18.334 -2.444 19.505 1.00 97.81 84 ARG A O 1
ATOM 704 N N . GLU A 1 85 ? -16.754 -3.682 18.488 1.00 97.81 85 GLU A N 1
ATOM 705 C CA . GLU A 1 85 ? -17.020 -4.919 19.240 1.00 97.81 85 GLU A CA 1
ATOM 706 C C . GLU 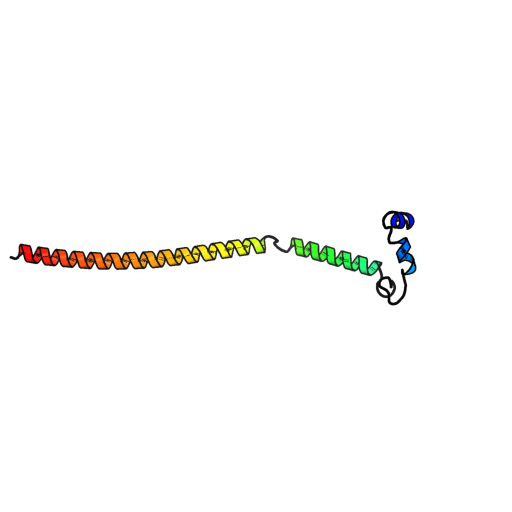A 1 85 ? -16.788 -4.699 20.736 1.00 97.81 85 GLU A C 1
ATOM 708 O O . GLU A 1 85 ? -17.676 -4.948 21.546 1.00 97.81 85 GLU A O 1
ATOM 713 N N . LYS A 1 86 ? -15.660 -4.079 21.089 1.00 98.00 86 LYS A N 1
ATOM 714 C CA . LYS A 1 86 ? -15.322 -3.766 22.477 1.00 98.00 86 LYS A CA 1
ATOM 715 C C . LYS A 1 86 ? -16.340 -2.843 23.150 1.00 98.00 86 LYS A C 1
ATOM 717 O O . LYS A 1 86 ? -16.654 -3.031 24.321 1.00 98.00 86 LYS A O 1
ATOM 722 N N . ILE A 1 87 ? -16.865 -1.846 22.435 1.00 97.62 87 ILE A N 1
ATOM 723 C CA . ILE A 1 87 ? -17.923 -0.969 22.962 1.00 97.62 87 ILE A CA 1
ATOM 724 C C . ILE A 1 87 ? -19.189 -1.776 23.266 1.00 97.62 87 ILE A C 1
ATOM 726 O O . ILE A 1 87 ? -19.803 -1.563 24.309 1.00 97.62 87 ILE A O 1
ATOM 730 N N . ILE A 1 88 ? -19.573 -2.700 22.383 1.00 97.75 88 ILE A N 1
ATOM 731 C CA . ILE A 1 88 ? -20.753 -3.553 22.578 1.00 97.75 88 ILE A CA 1
ATOM 732 C C . ILE A 1 88 ? -20.570 -4.447 23.809 1.00 97.75 88 ILE A C 1
ATOM 734 O O . ILE A 1 88 ? -21.461 -4.494 24.656 1.00 97.75 88 ILE A O 1
ATOM 738 N N . ASP A 1 89 ? -19.405 -5.075 23.958 1.00 97.81 89 ASP A N 1
ATOM 739 C CA . ASP A 1 89 ? -19.100 -5.927 25.113 1.00 97.81 89 ASP A CA 1
ATOM 740 C C . ASP A 1 89 ? -19.164 -5.144 26.432 1.00 97.81 89 ASP A C 1
ATOM 742 O O . ASP A 1 89 ? -19.788 -5.583 27.399 1.00 97.81 89 ASP A O 1
ATOM 746 N N . VAL A 1 90 ? -18.588 -3.937 26.458 1.00 97.94 90 VAL A N 1
ATOM 747 C CA . VAL A 1 90 ? -18.631 -3.059 27.638 1.00 97.94 90 VAL A CA 1
ATOM 748 C C . VAL A 1 90 ? -20.064 -2.635 27.969 1.00 97.94 90 VAL A C 1
ATOM 750 O O . VAL A 1 90 ? -20.423 -2.573 29.144 1.00 97.94 90 VAL A O 1
ATOM 753 N N . ILE A 1 91 ? -20.904 -2.361 26.965 1.00 97.44 91 ILE A N 1
ATOM 754 C CA . ILE A 1 91 ? -22.323 -2.044 27.186 1.00 97.44 91 ILE A CA 1
ATOM 755 C C . ILE A 1 91 ? -23.035 -3.225 27.854 1.00 97.44 91 ILE A C 1
ATOM 757 O O . ILE A 1 91 ? -23.737 -3.020 28.845 1.00 97.44 91 ILE A O 1
ATOM 761 N N . HIS A 1 92 ? -22.819 -4.450 27.367 1.00 98.00 92 HIS A N 1
ATOM 762 C CA . HIS A 1 92 ? -23.406 -5.647 27.971 1.00 98.00 92 HIS A CA 1
ATOM 763 C C . HIS A 1 92 ? -22.959 -5.841 29.424 1.00 98.00 92 HIS A C 1
ATOM 765 O O . HIS A 1 92 ? -23.798 -6.062 30.299 1.00 98.00 92 HIS A O 1
ATOM 771 N N . GLU A 1 93 ? -21.665 -5.678 29.709 1.00 97.38 93 GLU A N 1
ATOM 772 C CA . GLU A 1 93 ? -21.130 -5.790 31.071 1.00 97.38 93 GLU A CA 1
ATOM 773 C C . GLU A 1 93 ? -21.736 -4.735 32.018 1.00 97.38 93 GLU A C 1
ATOM 775 O O . GLU A 1 93 ? -22.056 -5.018 33.180 1.00 97.38 93 GLU A O 1
ATOM 780 N N . LEU A 1 94 ? -21.928 -3.503 31.533 1.00 97.88 94 LEU A N 1
ATOM 781 C CA . LEU A 1 94 ? -22.559 -2.431 32.305 1.00 97.88 94 LEU A CA 1
ATOM 782 C C . LEU A 1 94 ? -24.039 -2.715 32.589 1.00 97.88 94 LEU A C 1
ATOM 784 O O . LEU A 1 94 ? -24.496 -2.463 33.709 1.00 97.88 94 LEU A O 1
ATOM 788 N N . ASP A 1 95 ? -24.777 -3.266 31.625 1.00 97.50 95 ASP A N 1
ATOM 789 C CA . ASP A 1 95 ? -26.179 -3.649 31.812 1.00 97.50 95 ASP A CA 1
ATOM 790 C C . ASP A 1 95 ? -26.336 -4.784 32.833 1.00 97.50 95 ASP A C 1
ATOM 792 O O . ASP A 1 95 ? -27.234 -4.741 33.683 1.00 97.50 95 ASP A O 1
ATOM 796 N N . GLU A 1 96 ? -25.437 -5.771 32.830 1.00 97.31 96 GLU A N 1
ATOM 797 C CA . GLU A 1 96 ? -25.419 -6.825 33.849 1.00 97.31 96 GLU A CA 1
ATOM 798 C C . GLU A 1 96 ? -25.175 -6.253 35.249 1.00 97.31 96 GLU A C 1
ATOM 800 O O . GLU A 1 96 ? -25.945 -6.528 36.178 1.00 97.31 96 GLU A O 1
ATOM 805 N N . LYS A 1 97 ? -24.164 -5.387 35.402 1.00 97.12 97 LYS A N 1
ATOM 806 C CA . LYS A 1 97 ? -23.867 -4.718 36.680 1.00 97.12 97 LYS A CA 1
ATOM 807 C C . LYS A 1 97 ? -25.034 -3.864 37.166 1.00 97.12 97 LYS A C 1
ATOM 809 O O . LYS A 1 97 ? -25.384 -3.921 38.347 1.00 97.12 97 LYS A O 1
ATOM 814 N N . LYS A 1 98 ? -25.680 -3.116 36.268 1.00 97.69 98 LYS A N 1
ATOM 815 C CA . LYS A 1 98 ? -26.883 -2.331 36.577 1.00 97.69 98 LYS A CA 1
ATOM 816 C C . LYS A 1 98 ? -28.012 -3.223 37.094 1.00 97.69 98 LYS A C 1
ATOM 818 O O . LYS A 1 98 ? -28.623 -2.907 38.113 1.00 97.69 98 LYS A O 1
ATOM 823 N N . ASN A 1 99 ? -28.277 -4.347 36.428 1.00 96.50 99 ASN A N 1
ATOM 824 C CA . ASN A 1 99 ? -29.328 -5.282 36.828 1.00 96.50 99 ASN A CA 1
ATOM 825 C C . ASN A 1 99 ? -29.050 -5.929 38.191 1.00 96.50 99 ASN A C 1
ATOM 827 O O . ASN A 1 99 ? -29.973 -6.093 38.992 1.00 96.50 99 ASN A O 1
ATOM 831 N N . LEU A 1 100 ? -27.794 -6.280 38.476 1.00 96.38 100 LEU A N 1
ATOM 832 C CA . LEU A 1 100 ? -27.385 -6.789 39.787 1.00 96.38 100 LEU A CA 1
ATOM 833 C C . LEU A 1 100 ? -27.599 -5.736 40.881 1.00 96.38 100 LEU A C 1
ATOM 835 O O . LEU A 1 100 ? -28.265 -6.025 41.876 1.00 96.38 100 LEU A O 1
ATOM 839 N N . ALA A 1 101 ? -27.135 -4.504 40.657 1.00 96.06 101 ALA A N 1
ATOM 840 C CA . ALA A 1 101 ? -27.304 -3.402 41.602 1.00 96.06 101 ALA A CA 1
ATOM 841 C C . ALA A 1 101 ? -28.787 -3.094 41.882 1.00 96.06 101 ALA A C 1
ATOM 843 O O . ALA A 1 101 ? -29.177 -2.907 43.036 1.00 96.06 101 ALA A O 1
ATOM 844 N N . LEU A 1 102 ? -29.640 -3.110 40.851 1.00 95.94 102 LEU A N 1
ATOM 845 C CA . LEU A 1 102 ? -31.089 -2.937 41.004 1.00 95.94 102 LEU A CA 1
ATOM 846 C C . LEU A 1 102 ? -31.722 -4.062 41.832 1.00 95.94 102 LEU A C 1
ATOM 848 O O . LEU A 1 102 ? -32.527 -3.786 42.721 1.00 95.94 102 LEU A O 1
ATOM 852 N N . LYS A 1 103 ? -31.348 -5.325 41.583 1.00 95.12 103 LYS A N 1
ATOM 853 C CA . LYS A 1 103 ? -31.838 -6.475 42.364 1.00 95.12 103 LYS A CA 1
ATOM 854 C C . LYS A 1 103 ? -31.424 -6.379 43.831 1.00 95.12 103 LYS A C 1
ATOM 856 O O . LYS A 1 103 ? -32.227 -6.696 44.708 1.00 95.12 103 LYS A O 1
ATOM 861 N N . GLU A 1 104 ? -30.195 -5.956 44.111 1.00 95.44 104 GLU A N 1
ATOM 862 C CA . GLU A 1 104 ? -29.724 -5.743 45.483 1.00 95.44 104 GLU A CA 1
ATOM 863 C C . GLU A 1 104 ? -30.466 -4.602 46.179 1.00 95.44 104 GLU A C 1
ATOM 865 O O . GLU A 1 104 ? -30.911 -4.770 47.315 1.00 95.44 104 GLU A O 1
ATOM 870 N N . ALA A 1 105 ? -30.639 -3.465 45.502 1.00 94.94 105 ALA A N 1
ATOM 871 C CA . ALA A 1 105 ? -31.380 -2.328 46.038 1.00 94.94 105 ALA A CA 1
ATOM 872 C C . ALA A 1 105 ? -32.840 -2.700 46.336 1.00 94.94 105 ALA A C 1
ATOM 874 O O . ALA A 1 105 ? -33.335 -2.430 47.427 1.00 94.94 105 ALA A O 1
ATOM 875 N N . TRP A 1 106 ? -33.507 -3.401 45.415 1.00 94.56 106 TRP A N 1
ATOM 876 C CA . TRP A 1 106 ? -34.885 -3.863 45.597 1.00 94.56 106 TRP A CA 1
ATOM 877 C C . TRP A 1 106 ? -35.031 -4.803 46.802 1.00 94.56 106 TRP A C 1
ATOM 879 O O . TRP A 1 106 ? -35.936 -4.632 47.616 1.00 94.56 106 TRP A O 1
ATOM 889 N N . LYS A 1 107 ? -34.098 -5.751 46.977 1.00 94.56 107 LYS A N 1
ATOM 890 C CA . LYS A 1 107 ? -34.069 -6.638 48.153 1.00 94.56 107 LYS A CA 1
ATOM 891 C C . LYS A 1 107 ? -33.861 -5.880 49.465 1.00 94.56 107 LYS A C 1
ATOM 893 O O . LYS A 1 107 ? -34.376 -6.324 50.483 1.00 94.56 107 LYS A O 1
ATOM 898 N N . LYS A 1 108 ? -33.089 -4.788 49.457 1.00 94.19 108 LYS A N 1
ATOM 899 C CA . LYS A 1 108 ? -32.849 -3.954 50.646 1.00 94.19 108 LYS A CA 1
ATOM 900 C C . LYS A 1 108 ? -34.059 -3.105 51.029 1.00 94.19 108 LYS A C 1
ATOM 902 O O . LYS A 1 108 ? -34.260 -2.890 52.210 1.00 94.19 108 LYS A O 1
ATOM 907 N N . VAL A 1 109 ? -34.828 -2.614 50.055 1.00 94.94 109 VAL A N 1
ATOM 908 C CA . VAL A 1 109 ? -36.000 -1.752 50.309 1.00 94.94 109 VAL A CA 1
ATOM 909 C C . VAL A 1 109 ? -37.227 -2.561 50.745 1.00 94.94 109 VAL A C 1
ATOM 911 O O . VAL A 1 109 ? -38.035 -2.066 51.521 1.00 94.94 109 VAL A O 1
ATOM 914 N N . ASN A 1 110 ? -37.363 -3.803 50.276 1.00 85.38 110 ASN A N 1
ATOM 915 C CA . ASN A 1 110 ? -38.499 -4.674 50.607 1.00 85.38 110 ASN A CA 1
ATOM 916 C C . ASN A 1 110 ? -38.271 -5.585 51.824 1.00 85.38 110 ASN A C 1
ATOM 918 O O . ASN A 1 110 ? -39.065 -6.499 52.052 1.00 85.38 110 ASN A O 1
ATOM 922 N N . LYS A 1 111 ? -37.180 -5.385 52.564 1.00 61.16 111 LYS A N 1
ATOM 923 C CA . LYS A 1 111 ? -36.866 -6.117 53.791 1.00 61.16 111 LYS A CA 1
ATOM 924 C C . LYS A 1 111 ? -36.908 -5.159 54.969 1.00 61.16 111 LYS A C 1
ATOM 926 O O . LYS A 1 111 ? -37.415 -5.591 56.024 1.00 61.16 111 LYS A O 1
#